Protein AF-A0A7S3P2R2-F1 (afdb_monomer)

Radius of gyration: 20.52 Å; Cα contacts (8 Å, |Δi|>4): 43; chains: 1; bounding box: 54×27×54 Å

Nearest PDB structures (foldseek):
  6baa-assembly1_E  TM=6.295E-01  e=6.548E+00  Cricetus cricetus
  4yxd-assembly1_D  TM=4.778E-01  e=4.519E+00  Sus scrofa
  4j2c-assembly2_C  TM=3.852E-01  e=5.787E+00  Homo sapiens

Solvent-accessible surface area (backbone atoms only — not comparable to full-atom values): 5838 Å² total; per-residue (Å²): 109,71,68,60,52,52,50,52,50,46,52,51,49,39,51,48,39,73,73,65,42,85,49,96,44,71,66,59,33,50,52,52,43,45,50,40,52,38,50,50,53,43,54,52,51,51,48,49,69,74,67,50,90,80,66,55,70,70,56,55,53,50,49,51,50,50,45,51,51,46,48,50,54,43,49,54,52,51,51,53,55,49,50,54,54,51,54,53,52,50,53,53,52,53,50,51,51,52,54,55,56,63,73,75,108

Sequence (105 aa):
YQITLSIVCLVGFFYFQKYMQPFKTKDNNQIDLLALATGIVTIYSGLIFAVGQDIHEGFELMVLVIITVFNGYFLLNWVYYLMLALEWKNQKFVVLINTLGGILC

Secondary structure (DSSP, 8-state):
-HHHHHHHHHHHHHHHHHHH--SSSHHHHHHHHHHHHHHHHHHHHHHHHHH-TT--HHHHHHHHHHHHHHHHHHHHHHHHHHHHHHHHHHHHHHHHHHHHHHH--

Mean predicted aligned error: 7.47 Å

pLDDT: mean 85.97, std 9.31, range [48.19, 95.0]

Structure (mmCIF, N/CA/C/O backbone):
data_AF-A0A7S3P2R2-F1
#
_entry.id   AF-A0A7S3P2R2-F1
#
loop_
_atom_site.group_PDB
_atom_site.id
_atom_site.type_symbol
_atom_site.label_atom_id
_atom_site.label_alt_id
_atom_site.label_comp_id
_atom_site.label_asym_id
_atom_site.label_entity_id
_atom_site.label_seq_id
_atom_site.pdbx_PDB_ins_code
_atom_site.Cartn_x
_atom_site.Cartn_y
_atom_site.Cartn_z
_atom_site.occupancy
_atom_site.B_iso_or_equiv
_atom_site.auth_seq_id
_atom_site.auth_comp_id
_atom_site.auth_asym_id
_atom_site.auth_atom_id
_atom_site.pdbx_PDB_model_num
ATOM 1 N N . TYR A 1 1 ? 9.471 15.173 -11.868 1.00 60.56 1 TYR A N 1
ATOM 2 C CA . TYR A 1 1 ? 9.330 15.880 -10.576 1.00 60.56 1 TYR A CA 1
ATOM 3 C C . TYR A 1 1 ? 8.109 15.440 -9.773 1.00 60.56 1 TYR A C 1
ATOM 5 O O . TYR A 1 1 ? 8.301 15.030 -8.638 1.00 60.56 1 TYR A O 1
ATOM 13 N N . GLN A 1 2 ? 6.886 15.459 -10.324 1.00 75.44 2 GLN A N 1
ATOM 14 C CA . GLN A 1 2 ? 5.676 15.085 -9.565 1.00 75.44 2 GLN A CA 1
ATOM 15 C C . GLN A 1 2 ? 5.692 13.633 -9.042 1.00 75.44 2 GLN A C 1
ATOM 17 O O . GLN A 1 2 ? 5.507 13.428 -7.850 1.00 75.44 2 GLN A O 1
ATOM 22 N N . ILE A 1 3 ? 6.015 12.640 -9.884 1.00 79.44 3 ILE A N 1
ATOM 23 C CA . ILE A 1 3 ? 6.051 11.218 -9.473 1.00 79.44 3 ILE A CA 1
ATOM 24 C C . ILE A 1 3 ? 7.128 10.958 -8.409 1.00 79.44 3 ILE A C 1
ATOM 26 O O . ILE A 1 3 ? 6.887 10.264 -7.426 1.00 79.44 3 ILE A O 1
ATOM 30 N N . THR A 1 4 ? 8.311 11.557 -8.569 1.00 82.69 4 THR A N 1
ATOM 31 C CA . THR A 1 4 ? 9.412 11.445 -7.602 1.00 82.69 4 THR A CA 1
ATOM 32 C C . THR A 1 4 ? 9.005 11.974 -6.228 1.00 82.69 4 THR A C 1
ATOM 34 O O . THR A 1 4 ? 9.275 11.323 -5.223 1.00 82.69 4 THR A O 1
ATOM 37 N N . LEU A 1 5 ? 8.309 13.116 -6.179 1.00 86.31 5 LEU A N 1
ATOM 38 C CA . LEU A 1 5 ? 7.782 13.672 -4.934 1.00 86.31 5 LEU A CA 1
ATOM 39 C C . LEU A 1 5 ? 6.756 12.726 -4.296 1.00 86.31 5 LEU A C 1
ATOM 41 O O . LEU A 1 5 ? 6.854 12.447 -3.106 1.00 86.31 5 LEU A O 1
ATOM 45 N N . SER A 1 6 ? 5.826 12.178 -5.084 1.00 86.06 6 SER A N 1
ATOM 46 C CA . SER A 1 6 ? 4.835 11.212 -4.596 1.00 86.06 6 SER A CA 1
ATOM 47 C C . SER A 1 6 ? 5.482 9.960 -3.996 1.00 86.06 6 SER A C 1
ATOM 49 O O . SER A 1 6 ? 5.067 9.528 -2.924 1.00 86.06 6 SER A O 1
ATOM 51 N N . ILE A 1 7 ? 6.523 9.410 -4.632 1.00 87.44 7 ILE A N 1
ATOM 52 C CA . ILE A 1 7 ? 7.263 8.251 -4.107 1.00 87.44 7 ILE A CA 1
ATOM 53 C C . ILE A 1 7 ? 7.954 8.607 -2.787 1.00 87.44 7 ILE A C 1
ATOM 55 O O . ILE A 1 7 ? 7.829 7.864 -1.817 1.00 87.44 7 ILE A O 1
ATOM 59 N N . VAL A 1 8 ? 8.640 9.753 -2.718 1.00 89.50 8 VAL A N 1
ATOM 60 C CA . VAL A 1 8 ? 9.307 10.209 -1.486 1.00 89.50 8 VAL A CA 1
ATOM 61 C C . VAL A 1 8 ? 8.296 10.398 -0.352 1.00 89.50 8 VAL A C 1
ATOM 63 O O . VAL A 1 8 ? 8.534 9.924 0.759 1.00 89.50 8 VAL A O 1
ATOM 66 N N . CYS A 1 9 ? 7.148 11.022 -0.629 1.00 90.50 9 CYS A N 1
ATOM 67 C CA . CYS A 1 9 ? 6.072 11.174 0.347 1.00 90.50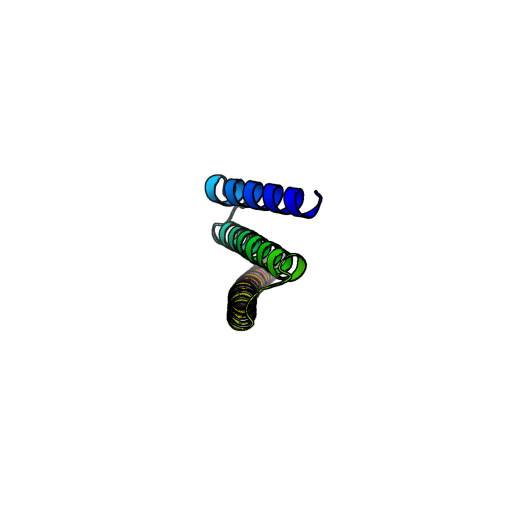 9 CYS A CA 1
ATOM 68 C C . CYS A 1 9 ? 5.541 9.816 0.823 1.00 90.50 9 CYS A C 1
ATOM 70 O O . CYS A 1 9 ? 5.422 9.606 2.027 1.00 90.50 9 CYS A O 1
ATOM 72 N N . LEU A 1 10 ? 5.267 8.881 -0.091 1.00 91.19 10 LEU A N 1
ATOM 73 C CA . LEU A 1 10 ? 4.761 7.552 0.260 1.00 91.19 10 LEU A CA 1
ATOM 74 C C . LEU A 1 10 ? 5.759 6.743 1.087 1.00 91.19 10 LEU A C 1
ATOM 76 O O . LEU A 1 10 ? 5.358 6.109 2.057 1.00 91.19 10 LEU A O 1
ATOM 80 N N . VAL A 1 11 ? 7.052 6.796 0.762 1.00 92.12 11 VAL A N 1
ATOM 81 C CA . VAL A 1 11 ? 8.104 6.146 1.560 1.00 92.12 11 VAL A CA 1
ATOM 82 C C . VAL A 1 11 ? 8.218 6.795 2.943 1.00 92.12 11 VAL A C 1
ATOM 84 O O . VAL A 1 11 ? 8.356 6.089 3.943 1.00 92.12 11 VAL A O 1
ATOM 87 N N . GLY A 1 12 ? 8.105 8.123 3.022 1.00 93.12 12 GLY A N 1
ATOM 88 C CA . GLY A 1 12 ? 8.067 8.853 4.288 1.00 93.12 12 GLY A CA 1
ATOM 89 C C . GLY A 1 12 ? 6.884 8.436 5.165 1.00 93.12 12 GLY A C 1
ATOM 90 O O . GLY A 1 12 ? 7.072 8.108 6.337 1.00 93.12 12 GLY A O 1
ATOM 91 N N . PHE A 1 13 ? 5.681 8.367 4.591 1.00 94.19 13 PHE A N 1
ATOM 92 C CA . PHE A 1 13 ? 4.496 7.882 5.297 1.00 94.19 13 PHE A CA 1
ATOM 93 C C . PHE A 1 13 ? 4.609 6.408 5.666 1.00 94.19 13 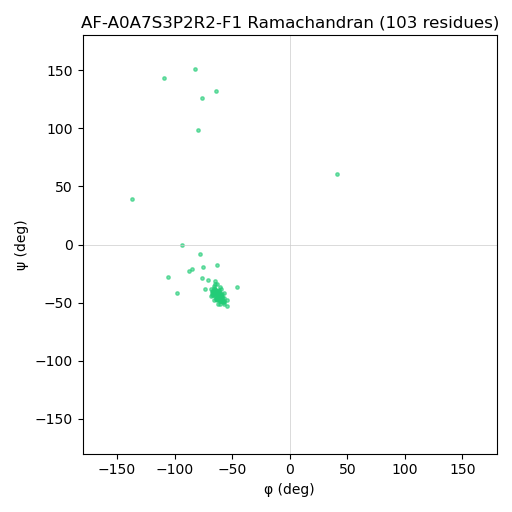PHE A C 1
ATOM 95 O O . PHE A 1 13 ? 4.242 6.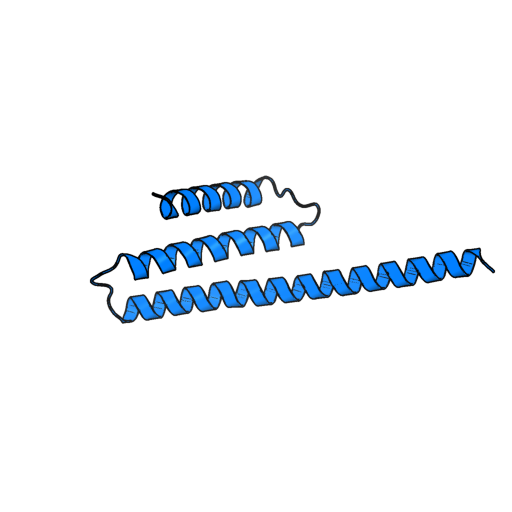046 6.776 1.00 94.19 13 PHE A O 1
ATOM 102 N N . PHE A 1 14 ? 5.186 5.569 4.807 1.00 93.56 14 PHE A N 1
ATO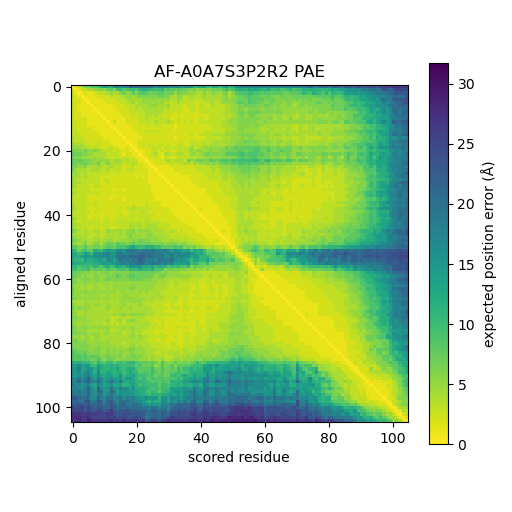M 103 C CA . PHE A 1 14 ? 5.434 4.163 5.117 1.00 93.56 14 PHE A CA 1
ATOM 104 C C . PHE A 1 14 ? 6.348 4.012 6.336 1.00 93.56 14 PHE A C 1
ATOM 106 O O . PHE A 1 14 ? 6.060 3.230 7.243 1.00 93.56 14 PHE A O 1
ATOM 113 N N . TYR A 1 15 ? 7.428 4.794 6.394 1.00 94.25 15 TYR A N 1
ATOM 114 C CA . TYR A 1 15 ? 8.315 4.825 7.551 1.00 94.25 15 TYR A CA 1
ATOM 115 C C . TYR A 1 15 ? 7.569 5.307 8.801 1.00 94.25 15 TYR A C 1
ATOM 117 O O . TYR A 1 15 ? 7.574 4.625 9.823 1.00 94.25 15 TYR A O 1
ATOM 125 N N . PHE A 1 16 ? 6.869 6.439 8.715 1.00 93.75 16 PHE A N 1
ATOM 126 C CA . PHE A 1 16 ? 6.075 6.961 9.825 1.00 93.75 16 PHE A CA 1
ATOM 127 C C . PHE A 1 16 ? 5.077 5.918 10.349 1.00 93.75 16 PHE A C 1
ATOM 129 O O . PHE A 1 16 ? 5.055 5.634 11.544 1.00 93.75 16 PHE A O 1
ATOM 136 N N . GLN A 1 17 ? 4.333 5.276 9.454 1.00 93.88 17 GLN A N 1
ATOM 137 C CA . GLN A 1 17 ? 3.335 4.263 9.772 1.00 93.88 17 GLN A CA 1
ATOM 138 C C . GLN A 1 17 ? 3.953 3.026 10.438 1.00 93.88 17 GLN A C 1
ATOM 140 O O . GLN A 1 17 ? 3.417 2.513 11.422 1.00 93.88 17 GLN A O 1
ATOM 145 N N . LYS A 1 18 ? 5.119 2.576 9.955 1.00 91.50 18 LYS A N 1
ATOM 146 C CA . LYS A 1 18 ? 5.837 1.414 10.496 1.00 91.50 18 LYS A CA 1
ATOM 147 C C . LYS A 1 18 ? 6.276 1.611 11.949 1.00 91.50 18 LYS A C 1
ATOM 149 O O . LYS A 1 18 ? 6.202 0.660 12.729 1.00 91.50 18 LYS A O 1
ATOM 154 N N . TYR A 1 19 ? 6.741 2.811 12.301 1.00 92.75 19 TYR A N 1
ATOM 155 C CA . TYR A 1 19 ? 7.326 3.087 13.619 1.00 92.75 19 TYR A CA 1
ATOM 156 C C . TYR A 1 19 ? 6.351 3.734 14.601 1.00 92.75 19 TYR A C 1
ATOM 158 O O . TYR A 1 19 ? 6.340 3.357 15.769 1.00 92.75 19 TYR A O 1
ATOM 166 N N . MET A 1 20 ? 5.541 4.690 14.147 1.00 93.44 20 MET A N 1
ATOM 167 C CA . MET A 1 20 ? 4.653 5.455 15.025 1.00 93.44 20 MET A CA 1
ATOM 168 C C . MET A 1 20 ? 3.300 4.783 15.235 1.00 93.44 20 MET A C 1
ATOM 170 O O . MET A 1 20 ? 2.665 5.060 16.245 1.00 93.44 20 MET A O 1
ATOM 174 N N . GLN A 1 21 ? 2.871 3.907 14.315 1.00 92.50 21 GLN A N 1
ATOM 175 C CA . GLN A 1 21 ? 1.600 3.173 14.394 1.00 92.50 21 GLN A CA 1
ATOM 176 C C . GLN A 1 21 ? 0.432 4.054 14.891 1.00 92.50 21 GLN A C 1
ATOM 178 O O . GLN A 1 21 ? -0.157 3.780 15.939 1.00 92.50 21 GLN A O 1
ATOM 183 N N . PRO A 1 22 ? 0.099 5.139 14.168 1.00 86.88 22 PRO A N 1
ATOM 184 C CA . PRO A 1 22 ? -0.801 6.190 14.640 1.00 86.88 22 PRO A CA 1
ATOM 185 C C . PRO A 1 22 ? -2.242 5.725 14.906 1.00 86.88 22 PRO A C 1
ATOM 187 O O . PRO A 1 22 ? -2.995 6.426 15.587 1.00 86.88 22 PRO A O 1
ATOM 190 N N . PHE A 1 23 ? -2.667 4.571 14.381 1.00 89.75 23 PHE A N 1
ATOM 191 C CA . PHE A 1 23 ? -4.015 4.062 14.622 1.00 89.75 23 PHE A CA 1
ATOM 192 C C . PHE A 1 23 ? -4.126 3.326 15.961 1.00 89.75 23 PHE A C 1
ATOM 194 O O . PHE A 1 23 ? -3.191 2.702 16.450 1.00 89.75 23 PHE A O 1
ATOM 201 N N . LYS A 1 24 ? -5.329 3.351 16.547 1.00 87.94 24 LYS A N 1
ATOM 202 C CA . LYS A 1 24 ? -5.598 2.723 17.853 1.00 87.94 24 LYS A CA 1
ATOM 203 C C . LYS A 1 24 ? -5.462 1.200 17.845 1.00 87.94 24 LYS A C 1
ATOM 205 O O . LYS A 1 24 ? -5.151 0.616 18.878 1.00 87.94 24 LYS A O 1
ATOM 210 N N . THR A 1 25 ? -5.751 0.552 16.719 1.00 89.12 25 THR A N 1
ATOM 211 C CA . THR A 1 25 ? -5.723 -0.909 16.596 1.00 89.12 25 THR A CA 1
ATOM 212 C C . THR A 1 25 ? -4.551 -1.346 15.732 1.00 89.12 25 THR A C 1
ATOM 214 O O . THR A 1 25 ? -4.198 -0.689 14.749 1.00 89.12 25 THR A O 1
ATOM 217 N N . LYS A 1 26 ? -3.938 -2.479 16.092 1.00 88.69 26 LYS A N 1
ATOM 218 C CA . LYS A 1 26 ? -2.851 -3.075 15.303 1.00 88.69 26 LYS A CA 1
ATOM 219 C C . LYS A 1 26 ? -3.312 -3.406 13.883 1.00 88.69 26 LYS A C 1
ATOM 221 O O . LYS A 1 26 ? -2.574 -3.136 12.946 1.00 88.69 26 LYS A O 1
ATOM 226 N N . ASP A 1 27 ? -4.548 -3.873 13.737 1.00 88.44 27 ASP A N 1
ATOM 227 C CA . ASP A 1 27 ? -5.152 -4.214 12.447 1.00 88.44 27 ASP A CA 1
ATOM 228 C C . ASP A 1 27 ? -5.247 -3.012 11.501 1.00 88.44 27 ASP A C 1
ATOM 230 O O . ASP A 1 27 ? -4.832 -3.092 10.347 1.00 88.44 27 ASP A O 1
ATOM 234 N N . ASN A 1 28 ? -5.699 -1.854 11.999 1.00 87.69 28 ASN A N 1
ATOM 235 C CA . ASN A 1 28 ? -5.769 -0.639 11.184 1.00 87.69 28 ASN A CA 1
ATOM 236 C C . ASN A 1 28 ? -4.370 -0.170 10.773 1.00 87.69 28 ASN A C 1
ATOM 238 O O . ASN A 1 28 ? -4.173 0.252 9.637 1.00 87.69 28 ASN A O 1
ATOM 242 N N . ASN A 1 29 ? -3.389 -0.279 11.677 1.00 92.19 29 ASN A N 1
ATOM 243 C CA . ASN A 1 29 ? -2.008 0.052 11.341 1.00 92.19 29 ASN A CA 1
ATOM 244 C C . ASN A 1 29 ? -1.421 -0.889 10.287 1.00 92.19 29 ASN A C 1
ATOM 246 O O . ASN A 1 29 ? -0.698 -0.423 9.410 1.00 92.19 29 ASN A O 1
ATOM 250 N N . GLN A 1 30 ? -1.729 -2.186 10.362 1.00 91.19 30 GLN A N 1
ATOM 251 C CA . GLN A 1 30 ? -1.289 -3.182 9.388 1.00 91.19 30 GLN A CA 1
ATOM 252 C C . GLN A 1 30 ? -1.924 -2.960 8.015 1.00 91.19 30 GLN A C 1
ATOM 254 O O . GLN A 1 30 ? -1.212 -3.016 7.015 1.00 91.19 30 GLN A O 1
ATOM 259 N N . ILE A 1 31 ? -3.225 -2.661 7.958 1.00 92.81 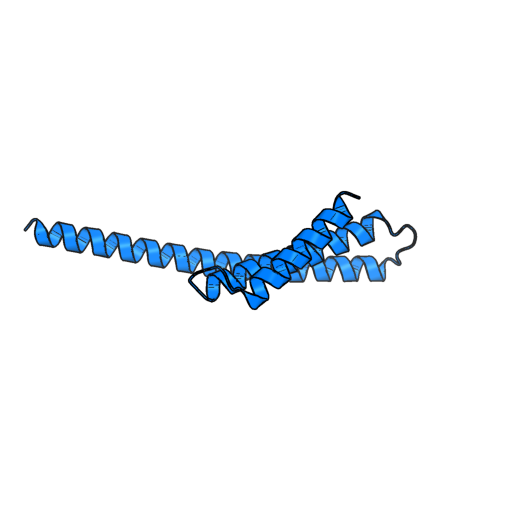31 ILE A N 1
ATOM 260 C CA . ILE A 1 31 ? -3.913 -2.366 6.697 1.00 92.81 31 ILE A CA 1
ATOM 261 C C . ILE A 1 31 ? -3.378 -1.104 6.039 1.00 92.81 31 ILE A C 1
ATOM 263 O O . ILE A 1 31 ? -3.129 -1.116 4.835 1.00 92.81 31 ILE A O 1
ATOM 267 N N . ASP A 1 32 ? -3.141 -0.048 6.811 1.00 92.69 32 ASP A N 1
ATOM 268 C CA . ASP A 1 32 ? -2.578 1.185 6.266 1.00 92.69 32 ASP A CA 1
ATOM 269 C C . ASP A 1 32 ? -1.129 0.987 5.785 1.00 92.69 32 ASP A C 1
ATOM 271 O O . ASP A 1 32 ? -0.763 1.408 4.688 1.00 92.69 32 ASP A O 1
ATOM 275 N N . LEU A 1 33 ? -0.319 0.227 6.533 1.00 94.25 33 LEU A N 1
ATOM 276 C CA . LEU A 1 33 ? 1.032 -0.144 6.103 1.00 94.25 33 LEU A CA 1
ATOM 277 C C . LEU A 1 33 ? 1.012 -0.968 4.803 1.00 94.25 33 LEU A C 1
ATOM 279 O O . LEU A 1 33 ? 1.847 -0.755 3.919 1.00 94.25 33 LEU A O 1
ATOM 283 N N . LEU A 1 34 ? 0.053 -1.889 4.667 1.00 93.81 34 LEU A N 1
ATOM 284 C CA . LEU A 1 34 ? -0.133 -2.697 3.463 1.00 93.81 34 LEU A CA 1
ATOM 285 C C . LEU A 1 34 ? -0.605 -1.848 2.273 1.00 93.81 34 LEU A C 1
ATOM 287 O O . LEU A 1 34 ? -0.130 -2.054 1.154 1.00 93.81 34 LEU A O 1
ATOM 291 N N . ALA A 1 35 ? -1.486 -0.872 2.512 1.00 93.31 35 ALA A N 1
ATOM 292 C CA . ALA A 1 35 ? -1.936 0.085 1.504 1.00 93.31 35 ALA A CA 1
ATOM 293 C C . ALA A 1 35 ? -0.760 0.914 0.970 1.00 93.31 35 ALA A C 1
ATOM 295 O O . ALA A 1 35 ? -0.570 1.013 -0.243 1.00 93.31 35 ALA A O 1
ATOM 296 N N . LEU A 1 36 ? 0.078 1.444 1.868 1.00 94.62 36 LEU A N 1
ATOM 297 C CA . LEU A 1 36 ? 1.265 2.222 1.511 1.00 94.62 36 LEU A CA 1
ATOM 298 C C . LEU A 1 36 ? 2.284 1.381 0.728 1.00 94.62 36 LEU A C 1
ATOM 300 O O . LEU A 1 36 ? 2.770 1.833 -0.308 1.00 94.62 36 LEU A O 1
ATOM 304 N N . ALA A 1 37 ? 2.567 0.146 1.163 1.00 92.44 37 ALA A N 1
ATOM 305 C CA . ALA A 1 37 ? 3.446 -0.769 0.428 1.00 92.44 37 ALA A CA 1
ATOM 306 C C . ALA A 1 37 ? 2.926 -1.049 -0.989 1.00 92.44 37 ALA A C 1
ATOM 308 O O . ALA A 1 37 ? 3.673 -0.948 -1.963 1.00 92.44 37 ALA A O 1
ATOM 309 N N . THR A 1 38 ? 1.635 -1.359 -1.106 1.00 94.12 38 THR A N 1
ATOM 310 C CA . THR A 1 38 ? 0.984 -1.662 -2.388 1.00 94.12 38 THR A CA 1
ATOM 311 C C . THR A 1 38 ? 0.993 -0.448 -3.314 1.00 94.12 38 THR A C 1
ATOM 313 O O . THR A 1 38 ? 1.284 -0.583 -4.505 1.00 94.12 38 THR A O 1
ATOM 316 N N . GLY A 1 39 ? 0.757 0.750 -2.773 1.00 91.94 39 GLY A N 1
ATOM 317 C CA . GLY A 1 39 ? 0.851 2.008 -3.511 1.00 91.94 39 GLY A CA 1
ATOM 318 C C . GLY A 1 39 ? 2.264 2.287 -4.030 1.00 91.94 39 GLY A C 1
ATOM 319 O O . GLY A 1 39 ? 2.420 2.639 -5.198 1.00 91.94 39 GLY A O 1
ATOM 320 N N . ILE A 1 40 ? 3.296 2.067 -3.205 1.00 92.62 40 ILE A N 1
ATOM 321 C CA . ILE A 1 40 ? 4.704 2.219 -3.611 1.00 92.62 40 ILE A CA 1
ATOM 322 C C . ILE A 1 40 ? 5.041 1.264 -4.757 1.00 92.62 40 ILE A C 1
ATOM 324 O O . ILE A 1 40 ? 5.551 1.718 -5.781 1.00 92.62 40 ILE A O 1
ATOM 328 N N . VAL A 1 41 ? 4.730 -0.030 -4.609 1.00 91.75 41 VAL A N 1
ATOM 329 C CA . VAL A 1 41 ? 4.974 -1.040 -5.652 1.00 91.75 41 VAL A CA 1
ATOM 330 C C . VAL A 1 41 ? 4.263 -0.645 -6.944 1.00 91.75 41 VAL A C 1
ATOM 332 O O . VAL A 1 41 ? 4.893 -0.590 -7.992 1.00 91.75 41 VAL A O 1
ATOM 335 N N . THR A 1 42 ? 2.985 -0.275 -6.868 1.00 91.81 42 THR A N 1
ATOM 336 C CA . THR A 1 42 ? 2.179 0.071 -8.048 1.00 91.81 42 THR A CA 1
ATOM 337 C C . THR A 1 42 ? 2.719 1.302 -8.782 1.00 91.81 42 THR A C 1
ATOM 339 O O . THR A 1 42 ? 2.866 1.270 -10.003 1.00 91.81 42 THR A O 1
ATOM 342 N N . ILE A 1 43 ? 3.062 2.376 -8.063 1.00 89.81 43 ILE A N 1
ATOM 343 C CA . ILE A 1 43 ? 3.610 3.600 -8.672 1.00 89.81 43 ILE A CA 1
ATOM 344 C C . ILE A 1 43 ? 5.000 3.343 -9.256 1.00 89.81 43 ILE A C 1
ATOM 346 O O . ILE A 1 43 ? 5.297 3.813 -10.355 1.00 89.81 43 ILE A O 1
ATOM 350 N N . TYR A 1 44 ? 5.845 2.589 -8.550 1.00 87.62 44 TYR A N 1
ATOM 351 C CA . TYR A 1 44 ? 7.184 2.258 -9.027 1.00 87.62 44 TYR A CA 1
ATOM 352 C C . TYR A 1 44 ? 7.135 1.385 -10.285 1.00 87.62 44 TYR A C 1
ATOM 354 O O . TYR A 1 44 ? 7.819 1.673 -11.265 1.00 87.62 44 TYR A O 1
ATOM 362 N N . SER A 1 45 ? 6.267 0.376 -10.305 1.00 88.06 45 SER A N 1
ATOM 363 C CA . SER A 1 45 ? 6.042 -0.452 -11.484 1.00 88.06 45 SER A CA 1
ATOM 364 C C . SER A 1 45 ? 5.453 0.338 -12.655 1.00 88.06 45 SER A C 1
ATOM 366 O O . SER A 1 45 ? 5.904 0.174 -13.783 1.00 88.06 45 SER A O 1
ATOM 368 N N . GLY A 1 46 ? 4.505 1.248 -12.409 1.00 84.75 46 GLY A N 1
ATOM 369 C CA . GLY A 1 46 ? 3.991 2.147 -13.447 1.00 84.75 46 GLY A CA 1
ATOM 370 C C . GLY A 1 46 ? 5.078 3.054 -14.038 1.00 84.75 46 GLY A C 1
ATOM 371 O O . GLY A 1 46 ? 5.100 3.286 -15.244 1.00 84.75 46 GLY A O 1
ATOM 372 N N . LEU A 1 47 ? 6.022 3.520 -13.211 1.00 85.62 47 LEU A N 1
ATOM 373 C CA . LEU A 1 47 ? 7.166 4.309 -13.672 1.00 85.62 47 LEU A CA 1
ATOM 374 C C . LEU A 1 47 ? 8.118 3.487 -14.550 1.00 85.62 47 LEU A C 1
ATOM 376 O O . LEU A 1 47 ? 8.595 3.999 -15.559 1.00 85.62 47 LEU A O 1
ATOM 380 N N . ILE A 1 48 ? 8.372 2.228 -14.182 1.00 85.19 48 ILE A N 1
ATOM 381 C CA . ILE A 1 48 ? 9.166 1.291 -14.986 1.00 85.19 48 ILE A CA 1
ATOM 382 C C . ILE A 1 48 ? 8.581 1.188 -16.400 1.00 85.19 48 ILE A C 1
ATOM 384 O O . ILE A 1 48 ? 9.297 1.449 -17.363 1.00 85.19 48 ILE A O 1
ATOM 388 N N . PHE A 1 49 ? 7.280 0.908 -16.521 1.00 83.62 49 PHE A N 1
ATOM 389 C CA . PHE A 1 49 ? 6.604 0.818 -17.821 1.00 83.62 49 PHE A CA 1
ATOM 390 C C . PHE A 1 49 ? 6.598 2.138 -18.601 1.00 83.62 49 PHE A C 1
ATOM 392 O O . PHE A 1 49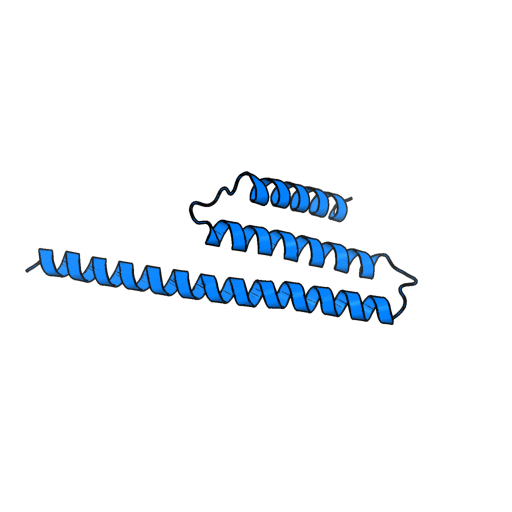 ? 6.670 2.132 -19.823 1.00 83.62 49 PHE A O 1
ATOM 399 N N . ALA A 1 50 ? 6.508 3.280 -17.914 1.00 81.25 50 ALA A N 1
ATOM 400 C CA . ALA A 1 50 ? 6.448 4.583 -18.573 1.00 81.25 50 ALA A CA 1
ATOM 401 C C . ALA A 1 50 ? 7.806 5.066 -19.116 1.00 81.25 50 ALA A C 1
ATOM 403 O O . ALA A 1 50 ? 7.837 5.856 -20.059 1.00 81.25 50 ALA A O 1
ATOM 404 N N . VAL A 1 51 ? 8.918 4.656 -18.495 1.00 81.00 51 VAL A N 1
ATOM 405 C CA . VAL A 1 51 ? 10.266 5.174 -18.802 1.00 81.00 51 VAL A CA 1
ATOM 406 C C . VAL A 1 51 ? 11.111 4.173 -19.588 1.00 81.00 51 VAL A C 1
ATOM 408 O O . VAL A 1 51 ? 12.010 4.576 -20.326 1.00 81.00 51 VAL A O 1
ATOM 411 N N . GLY A 1 52 ? 10.862 2.875 -19.437 1.00 75.81 52 GLY A N 1
ATOM 412 C CA . GLY A 1 52 ? 11.687 1.858 -20.067 1.00 75.81 52 GLY A CA 1
ATOM 413 C C . GLY A 1 52 ? 11.346 1.665 -21.539 1.00 75.81 52 GLY A C 1
ATOM 414 O O . GLY A 1 52 ? 10.417 0.943 -21.866 1.00 75.81 52 GLY A O 1
ATOM 415 N N . GLN A 1 53 ? 12.122 2.288 -22.428 1.00 62.12 53 GLN A N 1
ATOM 416 C CA . GLN A 1 53 ? 11.958 2.111 -23.877 1.00 62.12 53 GLN A CA 1
ATOM 417 C C . GLN A 1 53 ? 12.545 0.797 -24.425 1.00 62.12 53 GLN A C 1
ATOM 419 O O . GLN A 1 53 ? 12.262 0.462 -25.564 1.00 62.12 53 GLN A O 1
ATOM 424 N N . ASP A 1 54 ? 13.280 0.030 -23.612 1.00 72.38 54 ASP A N 1
ATOM 425 C CA . ASP A 1 54 ? 13.915 -1.243 -24.002 1.00 72.38 54 ASP A CA 1
ATOM 426 C C . ASP A 1 54 ? 13.739 -2.325 -22.922 1.00 72.38 54 ASP A C 1
ATOM 428 O O . ASP A 1 54 ? 14.661 -3.073 -22.579 1.00 72.38 54 ASP A O 1
ATOM 432 N N . ILE A 1 55 ? 12.560 -2.383 -22.303 1.00 74.81 55 ILE A N 1
ATOM 433 C CA . ILE A 1 55 ? 12.278 -3.434 -21.329 1.00 74.81 55 ILE A CA 1
ATOM 434 C C . ILE A 1 55 ? 11.998 -4.735 -22.076 1.00 74.81 55 ILE A C 1
ATOM 436 O O . ILE A 1 55 ? 11.141 -4.814 -22.949 1.00 74.81 55 ILE A O 1
ATOM 440 N N . HIS A 1 56 ? 12.725 -5.787 -21.710 1.00 79.06 56 HIS A N 1
ATOM 441 C CA . HIS A 1 56 ? 12.495 -7.1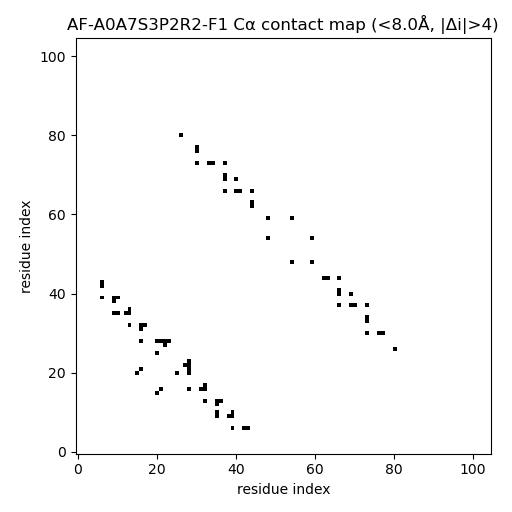17 -22.254 1.00 79.06 56 HIS A CA 1
ATOM 442 C C . HIS A 1 56 ? 11.097 -7.620 -21.845 1.00 79.06 56 HIS A C 1
ATOM 444 O O . HIS A 1 56 ? 10.767 -7.584 -20.660 1.00 79.06 56 HIS A O 1
ATOM 450 N N . GLU A 1 57 ? 10.311 -8.153 -22.788 1.00 82.06 57 GLU A N 1
ATOM 451 C CA . GLU A 1 57 ? 8.935 -8.658 -22.565 1.00 82.06 57 GLU A CA 1
ATOM 452 C C . GLU A 1 57 ? 8.777 -9.542 -21.309 1.00 82.06 57 GLU A C 1
ATOM 454 O O . GLU A 1 57 ? 7.779 -9.467 -20.591 1.00 82.06 57 GLU A O 1
ATOM 459 N N . GLY A 1 58 ? 9.784 -10.362 -20.982 1.00 85.69 58 GLY A N 1
ATOM 460 C CA . GLY A 1 58 ? 9.762 -11.197 -19.775 1.00 85.69 58 GLY A CA 1
ATOM 461 C C . GLY A 1 58 ? 9.773 -10.401 -18.462 1.00 85.69 58 GLY A C 1
ATOM 462 O O . GLY A 1 58 ? 9.140 -10.804 -17.485 1.00 85.69 58 GLY A O 1
ATOM 463 N N . PHE A 1 59 ? 10.456 -9.255 -18.428 1.00 86.88 59 PHE A N 1
ATOM 464 C CA . PHE A 1 59 ? 10.486 -8.376 -17.260 1.00 86.88 59 PHE A CA 1
ATOM 465 C C . PHE A 1 59 ? 9.161 -7.629 -17.091 1.00 86.88 59 PHE A C 1
ATOM 467 O O . PHE A 1 59 ? 8.670 -7.509 -15.971 1.00 86.88 59 PHE A O 1
ATOM 474 N N . GLU A 1 60 ? 8.543 -7.199 -18.189 1.00 85.94 60 GLU A N 1
ATOM 475 C CA . GLU A 1 60 ? 7.207 -6.599 -18.179 1.00 85.94 60 GLU A CA 1
ATOM 476 C C . GLU A 1 60 ? 6.169 -7.542 -17.568 1.00 85.94 60 GLU A C 1
ATOM 478 O O . GLU A 1 60 ? 5.447 -7.168 -16.639 1.00 85.94 60 GLU A O 1
ATOM 483 N N . LEU A 1 61 ? 6.150 -8.797 -18.022 1.00 89.56 61 LEU A N 1
ATOM 484 C CA . LEU A 1 61 ? 5.250 -9.812 -17.487 1.00 89.56 61 LEU A CA 1
ATOM 485 C C . LEU A 1 61 ? 5.494 -10.055 -15.991 1.00 89.56 61 LEU A C 1
ATOM 487 O O . LEU A 1 61 ? 4.544 -10.136 -15.213 1.00 89.56 61 LEU A O 1
ATOM 491 N N . MET A 1 62 ? 6.759 -10.128 -15.567 1.00 91.12 62 MET A N 1
ATOM 492 C CA . MET A 1 62 ? 7.112 -10.279 -14.154 1.00 91.12 62 MET A CA 1
ATOM 493 C C . MET A 1 62 ? 6.602 -9.101 -13.312 1.00 91.12 62 MET A C 1
ATOM 495 O O . MET A 1 62 ? 6.007 -9.314 -12.254 1.00 91.12 62 MET A O 1
ATOM 499 N N . VAL A 1 63 ? 6.803 -7.865 -13.775 1.00 90.06 63 VAL A N 1
ATOM 500 C CA . VAL A 1 63 ? 6.331 -6.660 -13.080 1.00 90.06 63 VAL A CA 1
ATOM 501 C C . VAL A 1 63 ? 4.805 -6.651 -12.995 1.00 90.06 63 VAL A C 1
ATOM 503 O O . VAL A 1 63 ? 4.265 -6.372 -11.925 1.00 90.06 63 VAL A O 1
ATOM 506 N N . LEU A 1 64 ? 4.104 -7.026 -14.067 1.00 90.50 64 LEU A N 1
ATOM 507 C CA . LEU A 1 64 ? 2.647 -7.143 -14.066 1.00 90.50 64 LEU A CA 1
ATOM 508 C C . LEU A 1 64 ? 2.166 -8.156 -13.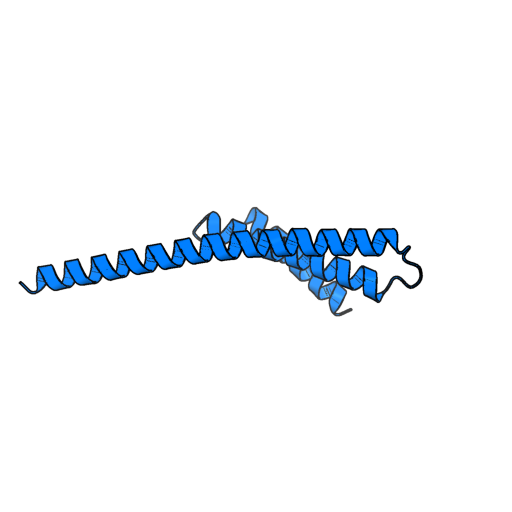016 1.00 90.50 64 LEU A C 1
ATOM 510 O O . LEU A 1 64 ? 1.287 -7.835 -12.217 1.00 90.50 64 LEU A O 1
ATOM 514 N N . VAL A 1 65 ? 2.788 -9.338 -12.955 1.00 93.56 65 VAL A N 1
ATOM 515 C CA . VAL A 1 65 ? 2.471 -10.360 -11.945 1.00 93.56 65 VAL A CA 1
ATOM 516 C C . VAL A 1 65 ? 2.689 -9.820 -10.529 1.00 93.56 65 VAL A C 1
ATOM 518 O O . VAL A 1 65 ? 1.828 -10.013 -9.671 1.00 93.56 65 VAL A O 1
ATOM 521 N N . ILE A 1 66 ? 3.786 -9.099 -10.278 1.00 91.81 66 ILE A N 1
ATOM 522 C CA . ILE A 1 66 ? 4.057 -8.476 -8.973 1.00 91.81 66 ILE A CA 1
ATOM 523 C C . ILE A 1 66 ? 2.945 -7.486 -8.604 1.00 91.81 66 ILE A C 1
ATOM 525 O O . ILE A 1 66 ? 2.407 -7.571 -7.498 1.00 91.81 66 ILE A O 1
ATOM 529 N N . ILE A 1 67 ? 2.554 -6.589 -9.516 1.00 93.25 67 ILE A N 1
ATOM 530 C CA . ILE A 1 67 ? 1.464 -5.630 -9.274 1.00 93.25 67 ILE A CA 1
ATOM 531 C C . ILE A 1 67 ? 0.172 -6.378 -8.937 1.00 93.25 67 ILE A C 1
ATOM 533 O O . ILE A 1 67 ? -0.484 -6.041 -7.947 1.00 93.25 67 ILE A O 1
ATOM 537 N N . THR A 1 68 ? -0.197 -7.381 -9.737 1.00 93.31 68 THR A N 1
ATOM 538 C CA . THR A 1 68 ? -1.436 -8.144 -9.554 1.00 93.31 68 THR A CA 1
ATOM 539 C C . THR A 1 68 ? -1.450 -8.876 -8.215 1.00 93.31 68 THR A C 1
ATOM 541 O O . THR A 1 68 ? -2.456 -8.822 -7.509 1.00 93.31 68 THR A O 1
ATOM 544 N N . VAL A 1 69 ? -0.341 -9.509 -7.824 1.00 94.25 69 VAL A N 1
ATOM 545 C CA . VAL A 1 69 ? -0.230 -10.220 -6.543 1.00 94.25 69 VAL A CA 1
ATOM 546 C C . VAL A 1 69 ? -0.326 -9.254 -5.364 1.00 94.25 69 VAL A C 1
ATOM 548 O O . VAL A 1 69 ? -1.112 -9.501 -4.451 1.00 94.25 69 VAL A O 1
ATOM 551 N N . PHE A 1 70 ? 0.411 -8.138 -5.379 1.00 90.88 70 PHE A N 1
ATOM 552 C CA . PHE A 1 70 ? 0.375 -7.160 -4.285 1.00 90.88 70 PHE A CA 1
ATOM 553 C C . PHE A 1 70 ? -1.006 -6.511 -4.139 1.00 90.88 70 PHE A C 1
ATOM 555 O O . PHE A 1 70 ? -1.548 -6.469 -3.035 1.00 90.88 70 PHE A O 1
ATOM 562 N N . ASN A 1 71 ? -1.608 -6.063 -5.244 1.00 92.25 71 ASN A N 1
ATOM 563 C CA . ASN A 1 71 ? -2.941 -5.459 -5.220 1.00 92.25 71 ASN A CA 1
ATOM 564 C C . ASN A 1 71 ? -4.025 -6.469 -4.835 1.00 92.25 71 ASN A C 1
ATOM 566 O O . ASN A 1 71 ? -4.900 -6.143 -4.036 1.00 92.25 71 ASN A O 1
ATOM 570 N N . GLY A 1 72 ? -3.952 -7.701 -5.347 1.00 95.00 72 GLY A N 1
ATOM 571 C CA . GLY A 1 72 ? -4.871 -8.773 -4.968 1.00 95.00 72 GLY A CA 1
ATOM 572 C C . GLY A 1 72 ? -4.777 -9.104 -3.480 1.00 95.00 72 GLY A C 1
ATOM 573 O O . GLY A 1 72 ? -5.794 -9.150 -2.790 1.00 95.00 72 GLY A O 1
ATOM 574 N N . TYR A 1 73 ? -3.558 -9.256 -2.956 1.00 93.69 73 TYR A N 1
ATOM 575 C CA . TYR A 1 73 ? -3.328 -9.501 -1.533 1.00 93.69 73 TYR A CA 1
ATOM 576 C C . TYR A 1 73 ? -3.844 -8.352 -0.656 1.00 93.69 73 TYR A C 1
ATOM 578 O O . TYR A 1 73 ? -4.507 -8.599 0.355 1.00 93.69 73 TYR A O 1
ATOM 586 N N . PHE A 1 74 ? -3.595 -7.102 -1.055 1.00 93.62 74 PHE A N 1
ATOM 587 C CA . PHE A 1 74 ? -4.134 -5.930 -0.370 1.00 93.62 74 PHE A CA 1
ATOM 588 C C . P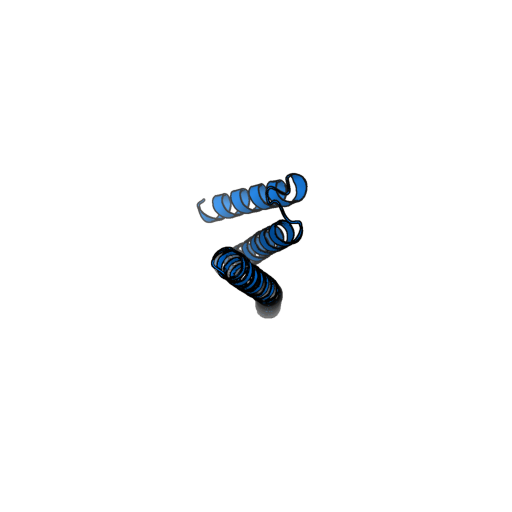HE A 1 74 ? -5.662 -5.930 -0.355 1.00 93.62 74 PHE A C 1
ATOM 590 O O . PHE A 1 74 ? -6.255 -5.768 0.709 1.00 93.62 74 PHE A O 1
ATOM 597 N N . LEU A 1 75 ? -6.301 -6.163 -1.503 1.00 94.31 75 LEU A N 1
ATOM 598 C CA . LEU A 1 75 ? -7.755 -6.128 -1.628 1.00 94.31 75 LEU A CA 1
ATOM 599 C C . LEU A 1 75 ? -8.426 -7.219 -0.787 1.00 94.31 75 LEU A C 1
ATOM 601 O O . LEU A 1 75 ? -9.408 -6.938 -0.105 1.00 94.31 75 LEU A O 1
ATOM 605 N N . LEU A 1 76 ? -7.867 -8.433 -0.765 1.00 95.00 76 LEU A N 1
ATOM 606 C CA . LEU A 1 76 ? -8.363 -9.521 0.083 1.00 95.00 76 LEU A CA 1
ATOM 607 C C . LEU A 1 76 ? -8.300 -9.161 1.571 1.00 95.00 76 LEU A C 1
ATOM 609 O O . LEU A 1 76 ? -9.288 -9.330 2.286 1.00 95.00 76 LEU A O 1
ATOM 613 N N . ASN A 1 77 ? -7.166 -8.624 2.030 1.00 92.62 77 ASN A N 1
ATOM 614 C CA . ASN A 1 77 ? -7.022 -8.177 3.413 1.00 92.62 77 ASN A CA 1
ATOM 615 C C . ASN A 1 77 ? -7.991 -7.029 3.716 1.00 92.62 77 ASN A C 1
ATOM 617 O O . ASN A 1 77 ? -8.727 -7.082 4.696 1.00 92.62 77 ASN A O 1
ATOM 621 N N . TRP A 1 78 ? -8.055 -6.017 2.856 1.00 92.31 78 TRP A N 1
ATOM 622 C CA . TRP A 1 78 ? -8.943 -4.877 3.044 1.00 92.31 78 TRP A CA 1
ATOM 623 C C . TRP A 1 78 ? -10.414 -5.300 3.161 1.00 92.31 78 TRP A C 1
ATOM 625 O O . TRP A 1 78 ? -11.093 -4.875 4.095 1.00 92.31 78 TRP A O 1
ATOM 635 N N . VAL A 1 79 ? -10.889 -6.192 2.283 1.00 92.25 79 VAL A N 1
ATOM 636 C CA . VAL A 1 79 ? -12.254 -6.740 2.350 1.00 92.25 79 VAL A CA 1
ATOM 637 C C . VAL A 1 79 ? -12.473 -7.526 3.644 1.00 92.25 79 VAL A C 1
ATOM 639 O O . VAL A 1 79 ? -13.494 -7.336 4.302 1.00 92.25 79 VAL A O 1
ATOM 642 N N . TYR A 1 80 ? -11.518 -8.368 4.044 1.00 91.94 80 TYR A N 1
ATOM 643 C CA . TYR A 1 80 ? -11.603 -9.134 5.287 1.00 91.94 80 TYR A CA 1
ATOM 644 C C . TYR A 1 80 ? -11.779 -8.227 6.517 1.00 91.94 80 TYR A C 1
ATOM 646 O O . TYR A 1 80 ? -12.729 -8.397 7.285 1.00 91.94 80 TYR A O 1
ATOM 654 N N . TYR A 1 81 ? -10.929 -7.210 6.676 1.00 89.00 81 TYR A N 1
ATOM 655 C CA . TYR A 1 81 ? -11.028 -6.289 7.812 1.00 89.00 81 TYR A CA 1
ATOM 656 C C . TYR A 1 81 ? -12.245 -5.361 7.728 1.00 89.00 81 TYR A C 1
ATOM 658 O O . TYR A 1 81 ? -12.811 -5.004 8.764 1.00 89.00 81 TYR A O 1
ATOM 666 N N . LEU A 1 82 ? -12.694 -5.004 6.520 1.00 89.19 82 LEU A N 1
ATOM 667 C CA . LEU A 1 82 ? -13.939 -4.265 6.333 1.00 89.19 82 LEU A CA 1
ATOM 668 C C . LEU A 1 82 ? -15.142 -5.075 6.836 1.00 89.19 82 LEU A C 1
ATOM 670 O O . LEU A 1 82 ? -15.975 -4.528 7.560 1.00 89.19 82 LEU A O 1
ATOM 674 N N . MET A 1 83 ? -15.222 -6.368 6.505 1.00 89.38 83 MET A N 1
ATOM 675 C CA . MET A 1 83 ? -16.300 -7.240 6.985 1.00 89.38 83 MET A CA 1
ATOM 676 C C . MET A 1 83 ? -16.298 -7.354 8.513 1.00 89.38 83 MET A C 1
ATOM 678 O O . MET A 1 83 ? -17.337 -7.129 9.134 1.00 89.38 83 MET A O 1
ATOM 682 N N . LEU A 1 84 ? -15.132 -7.574 9.132 1.00 87.62 84 LEU A N 1
ATOM 683 C CA . LEU A 1 84 ? -15.002 -7.600 10.595 1.00 87.62 84 LEU A CA 1
ATOM 684 C C . LEU A 1 84 ? -15.480 -6.295 11.253 1.00 87.62 84 LEU A C 1
ATOM 686 O O . LEU A 1 84 ? -16.180 -6.314 12.269 1.00 87.62 84 LEU A O 1
ATOM 690 N N . ALA A 1 85 ? -15.137 -5.145 10.668 1.00 85.94 85 ALA A N 1
ATOM 691 C CA . ALA A 1 85 ? -15.567 -3.847 11.180 1.00 85.94 85 ALA A CA 1
ATOM 692 C C . ALA A 1 85 ? -17.092 -3.646 11.070 1.00 85.94 85 ALA A C 1
ATOM 694 O O . ALA A 1 85 ? -17.708 -3.060 11.969 1.00 85.94 85 ALA A O 1
ATOM 695 N N . LEU A 1 86 ? -17.710 -4.137 9.990 1.00 86.62 86 LEU A N 1
ATOM 696 C CA . LEU A 1 86 ? -19.159 -4.075 9.786 1.00 86.62 86 LEU A CA 1
ATOM 697 C C . LEU A 1 86 ? -19.915 -4.971 10.775 1.00 86.62 86 LEU A C 1
ATOM 699 O O . LEU A 1 86 ? -20.886 -4.510 11.383 1.00 86.62 86 LEU A O 1
ATOM 703 N N . GLU A 1 87 ? -19.451 -6.202 10.995 1.00 84.81 87 GLU A N 1
ATOM 704 C CA . GLU A 1 87 ? -20.034 -7.124 11.979 1.00 84.81 87 GLU A CA 1
ATOM 705 C C . GLU A 1 87 ? -19.989 -6.543 13.395 1.00 84.81 87 GLU A C 1
ATOM 707 O O . GLU A 1 87 ? -21.004 -6.516 14.098 1.00 84.81 87 GLU A O 1
ATOM 712 N N . TRP A 1 88 ? -18.843 -5.985 13.794 1.00 77.19 88 TRP A N 1
ATOM 713 C CA . TRP A 1 88 ? -18.686 -5.344 15.098 1.00 77.19 88 TRP A CA 1
ATOM 714 C C . TRP A 1 88 ? -19.633 -4.152 15.292 1.00 77.19 88 TRP A C 1
ATOM 716 O O . TRP A 1 88 ? -20.238 -3.987 16.357 1.00 77.19 88 TRP A O 1
ATOM 726 N N . LYS A 1 89 ? -19.799 -3.315 14.258 1.00 76.44 89 LYS A N 1
ATOM 727 C CA . LYS A 1 89 ? -20.725 -2.175 14.304 1.00 76.44 89 LYS A CA 1
ATOM 728 C C . LYS A 1 89 ? -22.174 -2.647 14.451 1.00 76.44 89 LYS A C 1
ATOM 730 O O . LYS A 1 89 ? -22.922 -2.049 15.226 1.00 76.44 89 LYS A O 1
ATOM 735 N N . ASN A 1 90 ? -22.548 -3.721 13.754 1.00 83.38 90 ASN A N 1
ATOM 736 C CA . ASN A 1 90 ? -23.880 -4.313 13.848 1.00 83.38 90 ASN A CA 1
ATOM 737 C C . ASN A 1 90 ? -24.160 -4.842 15.266 1.00 83.38 90 ASN A C 1
ATOM 739 O O . ASN A 1 90 ? -25.177 -4.501 15.865 1.00 83.38 90 ASN A O 1
ATOM 743 N N . GLN A 1 91 ? -23.216 -5.578 15.860 1.00 77.31 91 GLN A N 1
ATOM 744 C CA . GLN A 1 91 ? -23.347 -6.078 17.235 1.00 77.31 91 GLN A CA 1
ATOM 745 C C . GLN A 1 91 ? -23.524 -4.948 18.258 1.00 77.31 91 GLN A C 1
ATOM 747 O O . GLN A 1 91 ? -24.409 -5.017 19.112 1.00 77.31 91 GLN A O 1
ATOM 752 N N . LYS A 1 92 ? -22.724 -3.878 18.161 1.00 75.50 92 LYS A N 1
ATOM 753 C CA . LYS A 1 92 ? -22.856 -2.714 19.052 1.00 75.50 92 LYS A CA 1
ATOM 754 C C . LYS A 1 92 ? -24.208 -2.024 18.935 1.00 75.50 92 LYS A C 1
ATOM 756 O O . LYS A 1 92 ? -24.755 -1.594 19.947 1.00 75.50 92 LYS A O 1
ATOM 761 N N . PHE A 1 93 ? -24.729 -1.912 17.717 1.00 78.38 93 PHE A N 1
ATOM 762 C CA . PHE A 1 93 ? -26.039 -1.324 17.477 1.00 78.38 93 PHE A CA 1
ATOM 763 C C . PHE A 1 93 ? -27.159 -2.169 18.103 1.00 78.38 93 PHE A C 1
ATOM 765 O O . PHE A 1 93 ? -28.014 -1.625 18.799 1.00 78.38 93 PHE A O 1
ATOM 772 N N . VAL A 1 94 ? -27.100 -3.496 17.952 1.00 78.00 94 VAL A N 1
ATOM 773 C CA . VAL A 1 94 ? -28.055 -4.429 18.574 1.00 78.00 94 VAL A CA 1
ATOM 774 C C . VAL A 1 94 ? -28.018 -4.341 20.104 1.00 78.00 94 VAL A C 1
ATOM 776 O O . VAL A 1 94 ? -29.069 -4.256 20.737 1.00 78.00 94 VAL A O 1
ATOM 779 N N . VAL A 1 95 ? -26.828 -4.300 20.714 1.00 81.31 95 VAL A N 1
ATOM 780 C CA . VAL A 1 95 ? -26.691 -4.150 22.176 1.00 81.31 95 VAL A CA 1
ATOM 781 C C . VAL A 1 95 ? -27.284 -2.824 22.652 1.00 81.31 95 VAL A C 1
ATOM 783 O O . VAL A 1 95 ? -28.031 -2.820 23.624 1.00 81.31 95 VAL A O 1
ATOM 786 N N . LEU A 1 96 ? -27.012 -1.716 21.952 1.00 82.56 96 LEU A N 1
ATOM 787 C CA . LEU A 1 96 ? -27.560 -0.402 22.296 1.00 82.56 96 LEU A CA 1
ATOM 788 C C . LEU A 1 96 ? -29.097 -0.409 22.295 1.00 82.56 96 LEU A C 1
ATOM 790 O O . LEU A 1 96 ? -29.705 0.093 23.238 1.00 82.56 96 LEU A O 1
ATOM 794 N N . ILE A 1 97 ? -29.718 -1.003 21.268 1.00 81.88 97 ILE A N 1
ATOM 795 C CA . ILE A 1 97 ? -31.180 -1.136 21.188 1.00 81.88 97 ILE A CA 1
ATOM 796 C C . ILE A 1 97 ? -31.708 -1.964 22.359 1.00 81.88 97 ILE A C 1
ATOM 798 O O . ILE A 1 97 ? -32.659 -1.543 23.011 1.00 81.88 97 ILE A O 1
ATOM 802 N N . ASN A 1 98 ? -31.080 -3.101 22.666 1.00 77.94 98 ASN A N 1
ATOM 803 C CA . ASN A 1 98 ? -31.518 -3.965 23.762 1.00 77.94 98 ASN A CA 1
ATOM 804 C C . ASN A 1 98 ? -31.377 -3.283 25.132 1.00 77.94 98 ASN A C 1
ATOM 806 O O . ASN A 1 98 ? -32.258 -3.420 25.976 1.00 77.94 98 ASN A O 1
ATOM 810 N N . THR A 1 99 ? -30.306 -2.516 25.357 1.00 80.19 99 THR A N 1
ATOM 811 C CA . THR A 1 99 ? -30.123 -1.750 26.598 1.00 80.19 99 THR A CA 1
ATOM 812 C C . THR A 1 99 ? -31.145 -0.620 26.717 1.00 80.19 99 THR A C 1
ATOM 814 O O . THR A 1 99 ? -31.735 -0.454 27.777 1.00 80.19 99 THR A O 1
ATOM 817 N N . LEU A 1 100 ? -31.408 0.131 25.643 1.00 77.69 100 LEU A N 1
ATOM 818 C CA . LEU A 1 100 ? -32.413 1.200 25.656 1.00 77.69 100 LEU A CA 1
ATOM 819 C C . LEU A 1 100 ? -33.841 0.650 25.801 1.00 77.69 100 LEU A C 1
ATOM 821 O O . LEU A 1 100 ? -34.627 1.204 26.563 1.00 77.69 100 LEU A O 1
ATOM 825 N N . GLY A 1 101 ? -34.163 -0.457 25.129 1.00 69.44 101 GLY A N 1
ATOM 826 C CA . GLY A 1 101 ? -35.454 -1.138 25.254 1.00 69.44 101 GLY A CA 1
ATOM 827 C C . GLY A 1 101 ? -35.683 -1.740 26.642 1.00 69.44 101 GLY A C 1
ATOM 828 O O . GLY A 1 101 ? -36.798 -1.682 27.148 1.00 69.44 101 GLY A O 1
ATOM 829 N N . GLY A 1 102 ? -34.628 -2.246 27.289 1.00 64.56 102 GLY A N 1
ATOM 830 C CA . GLY A 1 102 ? -34.683 -2.755 28.662 1.00 64.56 102 GLY A CA 1
ATOM 831 C C . GLY A 1 102 ? -34.758 -1.675 29.748 1.00 64.56 102 GLY A C 1
ATOM 832 O O . GLY A 1 102 ? -35.162 -1.985 30.858 1.00 64.56 102 GLY A O 1
ATOM 833 N N . ILE A 1 103 ? -34.387 -0.425 29.450 1.00 59.41 103 ILE A N 1
ATOM 834 C CA . ILE A 1 103 ? -34.549 0.726 30.363 1.00 59.41 103 ILE A CA 1
ATOM 835 C C . ILE A 1 103 ? -35.958 1.344 30.247 1.00 59.41 103 ILE A C 1
ATOM 837 O O . ILE A 1 103 ? -36.401 2.047 31.150 1.00 59.41 103 ILE A O 1
ATOM 841 N N . LEU A 1 104 ? -36.659 1.100 29.135 1.00 50.00 104 LEU A N 1
ATOM 842 C CA . LEU A 1 104 ? -38.003 1.622 28.854 1.00 50.00 104 LEU A CA 1
ATOM 843 C C . LEU A 1 104 ? -39.149 0.675 29.271 1.00 50.00 104 LEU A C 1
ATOM 845 O O . LEU A 1 104 ? -40.309 1.038 29.077 1.00 50.00 104 LEU A O 1
ATOM 849 N N . CYS A 1 105 ? -38.841 -0.502 29.831 1.00 48.19 105 CYS A N 1
ATOM 850 C CA . CYS A 1 105 ? -39.796 -1.415 30.479 1.00 48.19 105 CYS A CA 1
ATOM 851 C C . CYS A 1 105 ? -39.605 -1.382 31.998 1.00 48.19 105 CYS A C 1
ATOM 853 O O . CYS A 1 105 ? -40.630 -1.472 32.708 1.00 48.19 105 CYS A O 1
#

Foldseek 3Di:
DVLVVVLVVLVVVLVCLVPVVPDPDPLVSVLVNLVSVLVNLVSVLVVCVVPDPPDDPVVNVVSVVVNCVSVVVSVVSVVVVVVVVVVVVVVVVVVVVVVVVVVVD

Organism: Euplotes crassus (NCBI:txid5936)